Protein AF-A0A9X1XF45-F1 (afdb_monomer_lite)

pLDDT: mean 74.31, std 13.09, range [52.56, 91.5]

Foldseek 3Di:
DVVVVVCLVPPPVCVVVVNGDDPVNVLLVVLLVCVVVVHQLVVNCVVVVPPDSVVSCVSDPDDPVVVVVSVD

Secondary structure (DSSP, 8-state):
-HHHHHHHHH-HHHHHTT-S--HHHHHHHHHHHHHHTT--HHHHHHHHT-S-HHHHHTT----HHHHHHHH-

Sequence (72 aa):
MVKKYTEAYFSRDSFTAGKALTPPKLSHSFANDWIKDGGKLILLRDQLGHNSIETTQQYTNLSLKEREKVMS

Organism: NCBI:txid2878389

InterPro domains:
  IPR002104 Integrase, catalytic domain [PF00589] (17-63)
  IPR011010 DNA breaking-rejoining enzyme, catalytic core [SSF56349] (20-71)
  IPR013762 Integrase-like, catalytic domain superfamily [G3DSA:1.10.443.10] (2-72)

Radius of gyration: 15.52 Å; chains: 1; bounding box: 33×23×43 Å

Structure (mmCIF, N/CA/C/O backbone):
data_AF-A0A9X1XF45-F1
#
_entry.id   AF-A0A9X1XF45-F1
#
loop_
_atom_site.group_PDB
_atom_site.id
_atom_site.type_symbol
_atom_site.label_atom_id
_atom_site.label_alt_id
_atom_site.label_comp_id
_atom_site.label_asym_id
_atom_site.label_entity_id
_atom_site.label_seq_id
_atom_site.pdbx_PDB_ins_code
_atom_site.Cartn_x
_atom_site.Cartn_y
_atom_site.Cartn_z
_atom_site.occupancy
_atom_site.B_iso_or_equiv
_atom_site.auth_seq_id
_atom_site.auth_comp_id
_atom_site.auth_asym_id
_atom_site.auth_atom_id
_atom_site.pdbx_PDB_model_num
ATOM 1 N N . MET A 1 1 ? 5.334 11.021 -24.430 1.00 55.06 1 MET A N 1
ATOM 2 C CA . MET A 1 1 ? 5.282 10.562 -23.023 1.00 55.06 1 ME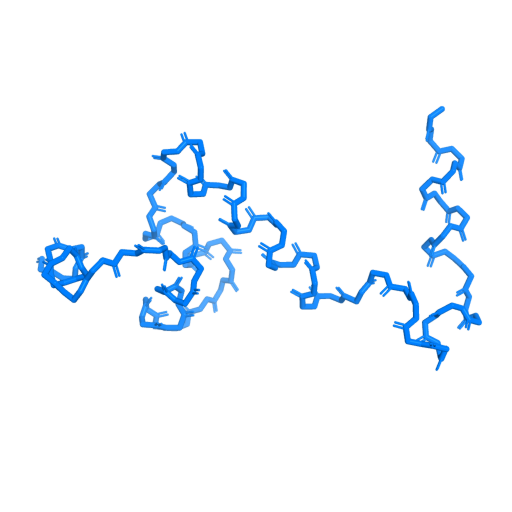T A CA 1
ATOM 3 C C . MET A 1 1 ? 5.490 9.055 -22.879 1.00 55.06 1 MET A C 1
ATOM 5 O O . MET A 1 1 ? 6.237 8.677 -21.997 1.00 55.06 1 MET A O 1
ATOM 9 N N . VAL A 1 2 ? 4.944 8.210 -23.767 1.00 55.31 2 VAL A N 1
ATOM 10 C CA . VAL A 1 2 ? 5.084 6.737 -23.686 1.00 55.31 2 VAL A CA 1
ATOM 11 C C . VAL A 1 2 ? 6.540 6.248 -23.836 1.00 55.31 2 VAL A C 1
ATOM 13 O O . VAL A 1 2 ? 7.018 5.539 -22.962 1.00 55.31 2 VAL A O 1
ATOM 16 N N . LYS A 1 3 ? 7.297 6.719 -24.844 1.00 52.56 3 LYS A N 1
ATOM 17 C CA . LYS A 1 3 ? 8.676 6.244 -25.122 1.00 52.56 3 LYS A CA 1
ATOM 18 C C . LYS A 1 3 ? 9.663 6.337 -23.944 1.00 52.56 3 LYS A C 1
ATOM 20 O O . LYS A 1 3 ? 10.437 5.412 -23.733 1.00 52.56 3 LYS A O 1
ATOM 25 N N . LYS A 1 4 ? 9.605 7.414 -23.149 1.00 52.94 4 LYS A N 1
ATOM 26 C CA . LYS A 1 4 ? 10.557 7.661 -22.048 1.00 52.94 4 LYS A CA 1
ATOM 27 C C . LYS A 1 4 ? 10.449 6.619 -20.926 1.00 52.94 4 LYS A C 1
ATOM 29 O O . LYS A 1 4 ? 11.457 6.258 -20.330 1.00 52.94 4 LYS A O 1
ATOM 34 N N . TYR A 1 5 ? 9.240 6.132 -20.645 1.00 55.41 5 TYR A N 1
ATOM 35 C CA . TYR A 1 5 ? 9.024 5.093 -19.632 1.00 55.41 5 TYR A CA 1
ATOM 36 C C . TYR A 1 5 ? 9.317 3.694 -20.181 1.00 55.41 5 TYR A C 1
ATOM 38 O O . TYR A 1 5 ? 9.772 2.829 -19.440 1.00 55.41 5 TYR A O 1
ATOM 46 N N . THR A 1 6 ? 9.122 3.492 -21.486 1.00 58.28 6 THR A N 1
ATOM 47 C CA . THR A 1 6 ? 9.434 2.239 -22.180 1.00 58.28 6 THR A CA 1
ATOM 48 C C . THR A 1 6 ? 10.943 1.968 -22.188 1.00 58.28 6 THR A C 1
ATOM 50 O O . THR A 1 6 ? 11.375 0.880 -21.825 1.00 58.28 6 THR A O 1
ATOM 53 N N . GLU A 1 7 ? 11.768 2.966 -22.506 1.00 58.59 7 GLU A N 1
ATOM 54 C CA . GLU A 1 7 ? 13.232 2.809 -22.563 1.00 58.59 7 GLU A CA 1
ATOM 55 C C . GLU A 1 7 ? 13.858 2.490 -21.195 1.00 58.59 7 GLU A C 1
ATOM 57 O O . GLU A 1 7 ? 14.726 1.625 -21.106 1.00 58.59 7 GLU A O 1
ATOM 62 N N . ALA A 1 8 ? 13.371 3.114 -20.116 1.00 57.16 8 ALA A N 1
ATOM 63 C CA . ALA A 1 8 ? 13.836 2.846 -18.751 1.00 57.16 8 ALA A CA 1
ATOM 64 C C . ALA A 1 8 ? 13.412 1.464 -18.214 1.00 57.16 8 ALA A C 1
ATOM 66 O O . ALA A 1 8 ? 14.040 0.941 -17.296 1.00 57.16 8 ALA A O 1
ATOM 67 N N . TYR A 1 9 ? 12.345 0.882 -18.769 1.00 57.22 9 TYR A N 1
ATOM 68 C CA . TYR A 1 9 ? 11.868 -0.455 -18.413 1.00 57.22 9 TYR A CA 1
ATOM 69 C C . TYR A 1 9 ? 12.635 -1.555 -19.167 1.00 57.22 9 TYR A C 1
ATOM 71 O O . TYR A 1 9 ? 12.890 -2.622 -18.614 1.00 57.22 9 TYR A O 1
ATOM 79 N N . PHE A 1 10 ? 13.044 -1.290 -20.415 1.00 57.78 10 PHE A N 1
ATOM 80 C CA . PHE A 1 10 ? 13.764 -2.249 -21.264 1.00 57.78 10 PHE A CA 1
ATOM 81 C C . PHE A 1 10 ? 15.297 -2.138 -21.213 1.00 57.78 10 PHE A C 1
ATOM 83 O O . PHE A 1 10 ? 15.979 -2.994 -21.784 1.00 57.78 10 PHE A O 1
ATOM 90 N N . SER A 1 11 ? 15.878 -1.147 -20.525 1.00 59.75 11 SER A N 1
ATOM 91 C CA . SER A 1 11 ? 17.327 -1.094 -20.315 1.00 59.75 11 SER A CA 1
ATOM 92 C C . SER A 1 11 ? 17.753 -2.167 -19.307 1.00 59.75 11 SER A C 1
ATOM 94 O O . SER A 1 11 ? 17.851 -1.957 -18.098 1.00 59.75 11 SER A O 1
ATOM 96 N N . ARG A 1 12 ? 18.048 -3.359 -19.832 1.00 54.25 12 ARG A N 1
ATOM 97 C CA . ARG A 1 12 ? 18.562 -4.517 -19.081 1.00 54.25 12 ARG A CA 1
ATOM 98 C C . ARG A 1 12 ? 19.751 -4.157 -18.173 1.00 54.25 12 ARG A C 1
ATOM 100 O O . ARG A 1 12 ? 19.907 -4.744 -17.108 1.00 54.25 12 ARG A O 1
ATOM 107 N N . ASP A 1 13 ? 20.501 -3.130 -18.568 1.00 57.03 13 ASP A N 1
ATOM 108 C CA . ASP A 1 13 ? 21.661 -2.569 -17.872 1.0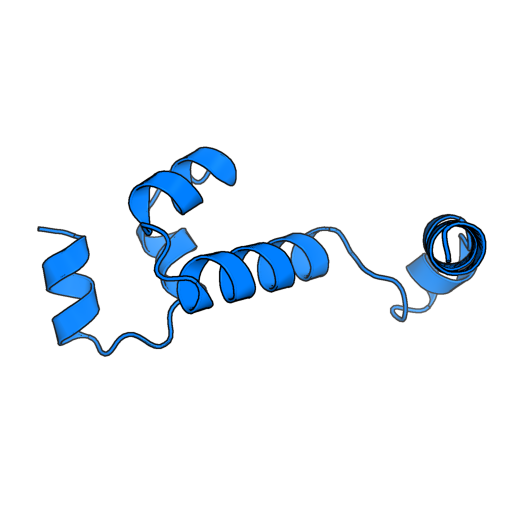0 57.03 13 ASP A CA 1
ATOM 109 C C . ASP A 1 13 ? 21.322 -1.674 -16.661 1.00 57.03 13 ASP A C 1
ATOM 111 O O . ASP A 1 13 ? 22.090 -1.563 -15.709 1.00 57.03 13 ASP A O 1
ATOM 115 N N . SER A 1 14 ? 20.154 -1.023 -16.640 1.00 55.00 14 SER A N 1
ATOM 116 C CA . SER A 1 14 ? 19.736 -0.206 -15.487 1.00 55.00 14 SER A CA 1
ATOM 117 C C . SER A 1 14 ? 19.203 -1.063 -14.339 1.00 55.00 14 SER A C 1
ATOM 119 O O . SER A 1 14 ? 19.295 -0.656 -13.177 1.00 55.00 14 SER A O 1
ATOM 121 N N . PHE A 1 15 ? 18.664 -2.246 -14.655 1.00 54.84 15 PHE A N 1
ATOM 122 C CA . PHE A 1 15 ? 18.219 -3.230 -13.666 1.00 54.84 15 PHE A CA 1
ATOM 123 C C . PHE A 1 15 ? 19.403 -3.849 -12.921 1.00 54.84 15 PHE A C 1
ATOM 125 O O . PHE A 1 15 ? 19.394 -3.896 -11.693 1.00 54.84 15 PHE A O 1
ATOM 132 N N . THR A 1 16 ? 20.460 -4.226 -13.643 1.00 55.97 16 THR A N 1
ATOM 133 C CA . THR A 1 16 ? 21.710 -4.750 -13.069 1.00 55.97 16 THR A CA 1
ATOM 134 C C . THR A 1 16 ? 22.507 -3.684 -12.310 1.00 55.97 16 THR A C 1
ATOM 136 O O . THR A 1 16 ? 23.119 -3.999 -11.294 1.00 55.97 16 THR A O 1
ATOM 139 N N . ALA A 1 17 ? 22.444 -2.413 -12.723 1.00 63.34 17 ALA A N 1
ATOM 140 C CA . ALA A 1 17 ? 23.109 -1.291 -12.048 1.00 63.34 17 ALA A CA 1
ATOM 141 C C . ALA A 1 17 ? 22.344 -0.708 -10.833 1.00 63.34 17 ALA A C 1
ATOM 143 O O . ALA A 1 17 ? 22.736 0.333 -10.303 1.00 63.34 17 ALA A O 1
ATOM 144 N N . GLY A 1 18 ? 21.220 -1.308 -10.410 1.00 56.97 18 GLY A N 1
ATOM 145 C CA . GLY A 1 18 ? 20.438 -0.875 -9.236 1.00 56.97 18 GLY A CA 1
ATOM 146 C C . GLY A 1 18 ? 19.674 0.453 -9.390 1.00 56.97 18 GLY A C 1
ATOM 147 O O . GLY A 1 18 ? 19.007 0.904 -8.452 1.00 56.97 18 GLY A O 1
ATOM 148 N N . LYS A 1 19 ? 19.734 1.076 -10.574 1.00 62.44 19 LYS A N 1
ATOM 149 C CA . LYS A 1 19 ? 19.061 2.345 -10.902 1.00 62.44 19 LYS A CA 1
ATOM 150 C C . LYS A 1 19 ? 17.666 2.161 -11.509 1.00 62.44 19 LYS A C 1
ATOM 152 O O . LYS A 1 19 ? 16.939 3.142 -11.631 1.00 62.44 19 LYS A O 1
ATOM 157 N N . ALA A 1 20 ? 17.266 0.939 -11.858 1.00 64.12 20 ALA A N 1
ATOM 158 C CA . ALA A 1 20 ? 15.924 0.667 -12.367 1.00 64.12 20 ALA A CA 1
ATOM 159 C C . ALA A 1 20 ? 14.843 0.723 -11.276 1.00 64.12 20 ALA A C 1
ATOM 161 O O . ALA A 1 20 ? 15.085 0.482 -10.085 1.00 64.12 20 ALA A O 1
ATOM 162 N N .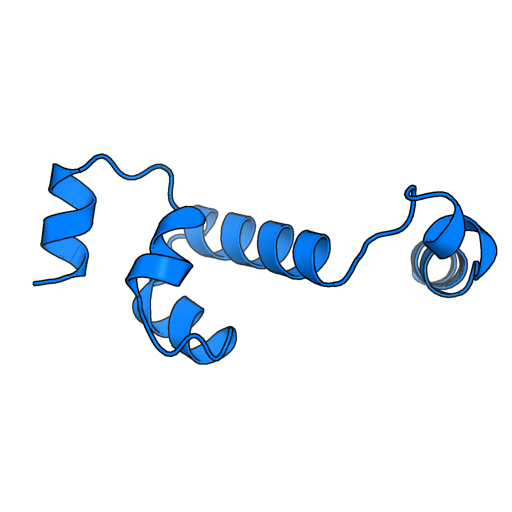 LEU A 1 21 ? 13.615 0.989 -11.726 1.00 67.38 21 LEU A N 1
ATOM 163 C CA . LEU A 1 21 ? 12.397 0.683 -10.985 1.00 67.38 21 LEU A CA 1
ATOM 164 C C . LEU A 1 21 ? 12.299 -0.836 -10.823 1.00 67.38 21 LEU A C 1
ATOM 166 O O . LEU A 1 21 ? 12.037 -1.562 -11.777 1.00 67.38 21 LEU A O 1
ATOM 170 N N . THR A 1 22 ? 12.557 -1.313 -9.609 1.00 74.44 22 THR A N 1
ATOM 171 C CA . THR A 1 22 ? 12.400 -2.722 -9.250 1.00 74.44 22 THR A CA 1
ATOM 172 C C . THR A 1 22 ? 10.957 -2.995 -8.817 1.00 74.44 22 THR A C 1
ATOM 174 O O . THR A 1 22 ? 10.278 -2.068 -8.361 1.00 74.44 22 THR A O 1
ATOM 177 N N . PRO A 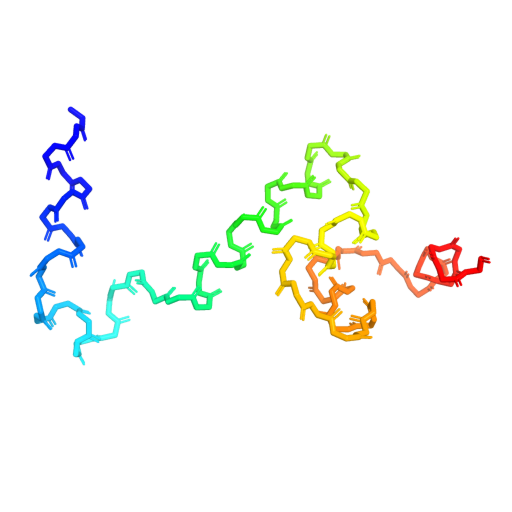1 23 ? 10.474 -4.250 -8.900 1.00 79.56 23 PRO A N 1
ATOM 178 C CA . PRO A 1 23 ? 9.109 -4.585 -8.493 1.00 79.56 23 PRO A CA 1
ATOM 179 C C . PRO A 1 23 ? 8.730 -4.089 -7.081 1.00 79.56 23 PRO A C 1
ATOM 181 O O . PRO A 1 23 ? 7.684 -3.457 -6.958 1.00 79.56 23 PRO A O 1
ATOM 184 N N . PRO A 1 24 ? 9.585 -4.208 -6.039 1.00 80.12 24 PRO A N 1
ATOM 185 C CA . PRO A 1 24 ? 9.260 -3.671 -4.713 1.00 80.12 24 PRO A CA 1
ATOM 186 C C . PRO A 1 24 ? 9.125 -2.143 -4.676 1.00 80.12 24 PRO A C 1
ATOM 188 O O . PRO A 1 24 ? 8.287 -1.614 -3.951 1.00 80.12 24 PRO A O 1
ATOM 191 N N . LYS A 1 25 ? 9.924 -1.414 -5.472 1.00 79.94 25 LYS A N 1
ATOM 192 C CA . LYS A 1 25 ? 9.824 0.052 -5.568 1.00 79.94 25 LYS A CA 1
ATOM 193 C C . LYS A 1 25 ? 8.496 0.470 -6.201 1.00 79.94 25 LYS A C 1
ATOM 195 O O . LYS A 1 25 ? 7.891 1.426 -5.734 1.00 79.94 25 LYS A O 1
ATOM 200 N N . LEU A 1 26 ? 8.031 -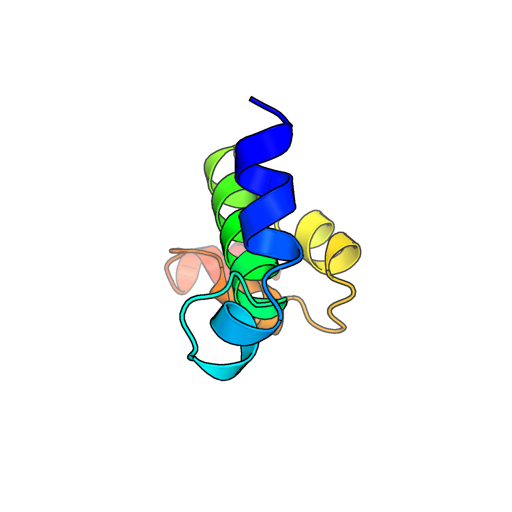0.265 -7.213 1.00 81.75 26 LEU A N 1
ATOM 201 C CA . LEU A 1 26 ? 6.718 -0.043 -7.827 1.00 81.75 26 LEU A CA 1
ATOM 202 C C . LEU A 1 26 ? 5.583 -0.283 -6.825 1.00 81.75 26 LEU A C 1
ATOM 204 O O . LEU A 1 26 ? 4.706 0.568 -6.696 1.00 81.75 26 LEU A O 1
ATOM 208 N N . SER A 1 27 ? 5.634 -1.387 -6.073 1.00 84.50 27 SER A N 1
ATOM 209 C CA . SER A 1 27 ? 4.657 -1.681 -5.018 1.00 84.50 27 SER A CA 1
ATOM 210 C C . SER A 1 27 ? 4.641 -0.607 -3.926 1.00 84.50 27 SER A C 1
ATOM 212 O O . SER A 1 27 ? 3.565 -0.178 -3.522 1.00 84.50 27 SER A O 1
ATOM 214 N N . HIS A 1 28 ? 5.809 -0.106 -3.504 1.00 81.19 28 HIS A N 1
ATOM 215 C CA . HIS A 1 28 ? 5.909 1.009 -2.553 1.00 81.19 28 HIS A CA 1
ATOM 216 C C . HIS A 1 28 ? 5.308 2.308 -3.090 1.00 81.19 28 HIS A C 1
ATOM 218 O O . HIS A 1 28 ? 4.574 2.978 -2.367 1.00 81.19 28 HIS A O 1
ATOM 224 N N . SER A 1 29 ? 5.611 2.681 -4.336 1.00 83.19 29 SER A N 1
ATOM 225 C CA . SER A 1 29 ? 5.044 3.884 -4.951 1.00 83.19 29 SER A CA 1
ATOM 226 C C . SER A 1 29 ? 3.521 3.793 -5.051 1.00 83.19 29 SER A C 1
ATOM 228 O O . SER A 1 29 ? 2.836 4.703 -4.598 1.00 83.19 29 SER A O 1
ATOM 230 N N . PHE A 1 30 ? 2.995 2.667 -5.541 1.00 88.69 30 PHE A N 1
ATOM 231 C CA . PHE A 1 30 ? 1.553 2.436 -5.639 1.00 88.69 30 PHE A CA 1
ATOM 232 C C . PHE A 1 30 ? 0.853 2.492 -4.274 1.00 88.69 30 PHE A C 1
ATOM 234 O O . PHE A 1 30 ? -0.148 3.186 -4.118 1.00 88.69 30 PHE A O 1
ATOM 241 N N . ALA A 1 31 ? 1.395 1.795 -3.273 1.00 88.50 31 ALA A N 1
ATOM 242 C CA . ALA A 1 31 ? 0.835 1.773 -1.927 1.00 88.50 31 ALA A CA 1
ATOM 243 C C . ALA A 1 31 ? 0.837 3.162 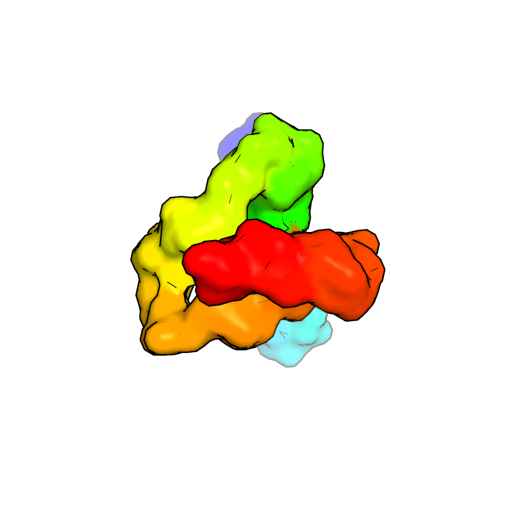-1.269 1.00 88.50 31 ALA A C 1
ATOM 245 O O . ALA A 1 31 ? -0.142 3.541 -0.628 1.00 88.50 31 ALA A O 1
ATOM 246 N N . ASN A 1 32 ? 1.905 3.940 -1.460 1.00 85.31 32 ASN A N 1
ATOM 247 C CA . ASN A 1 32 ? 1.987 5.304 -0.942 1.00 85.31 32 ASN A CA 1
ATOM 248 C C . ASN A 1 32 ? 0.929 6.220 -1.565 1.00 85.31 32 ASN A C 1
ATOM 250 O O . ASN A 1 32 ? 0.293 6.982 -0.837 1.00 85.31 32 ASN A O 1
ATOM 254 N N . ASP A 1 33 ? 0.744 6.160 -2.883 1.00 87.56 33 ASP A N 1
ATOM 255 C CA . ASP A 1 33 ? -0.246 6.990 -3.576 1.00 87.56 33 ASP A CA 1
ATOM 256 C C . ASP A 1 33 ? -1.673 6.583 -3.176 1.00 87.56 33 ASP A C 1
ATOM 258 O O . ASP A 1 33 ? -2.471 7.437 -2.801 1.00 87.56 33 ASP A O 1
ATOM 262 N N . TRP A 1 34 ? -1.954 5.278 -3.088 1.00 89.06 34 TRP A N 1
ATOM 263 C CA . TRP A 1 34 ? -3.239 4.758 -2.605 1.00 89.06 34 TRP A CA 1
ATOM 264 C C . TRP A 1 34 ? -3.626 5.302 -1.225 1.00 89.06 34 TRP A C 1
ATOM 266 O O . TRP A 1 34 ? -4.766 5.709 -1.006 1.00 89.06 34 TRP A O 1
ATOM 276 N N . ILE A 1 35 ? -2.683 5.306 -0.278 1.00 86.12 35 ILE A N 1
ATOM 277 C CA . ILE A 1 35 ? -2.938 5.793 1.083 1.00 86.12 35 ILE A CA 1
ATOM 278 C C . ILE A 1 35 ? -3.092 7.317 1.110 1.00 86.12 35 ILE A C 1
ATOM 280 O O . ILE A 1 35 ? -3.964 7.820 1.820 1.00 86.12 35 ILE A O 1
ATOM 284 N N . LYS A 1 36 ? -2.295 8.058 0.328 1.00 82.62 36 LYS A N 1
ATOM 285 C CA . LYS A 1 36 ? -2.430 9.522 0.204 1.00 82.62 36 LYS A CA 1
ATOM 286 C C . LYS A 1 36 ? -3.793 9.934 -0.340 1.00 82.62 36 LYS A C 1
ATOM 288 O O . LYS A 1 36 ? -4.350 10.920 0.134 1.00 82.62 36 LYS A O 1
ATOM 293 N N . ASP A 1 37 ? -4.341 9.147 -1.256 1.00 87.81 37 ASP A N 1
ATOM 294 C CA . ASP A 1 37 ? -5.654 9.386 -1.855 1.00 87.81 37 ASP A CA 1
ATOM 295 C C . ASP A 1 37 ? -6.819 8.931 -0.947 1.00 87.81 37 ASP A C 1
ATOM 297 O O . ASP A 1 37 ? -7.983 8.971 -1.345 1.00 87.81 37 ASP A O 1
ATOM 301 N N . GLY A 1 38 ? -6.536 8.508 0.293 1.00 83.38 38 GLY A N 1
ATOM 302 C CA . GLY A 1 38 ? -7.546 8.077 1.265 1.00 83.38 38 GLY A CA 1
ATOM 303 C C . GLY A 1 38 ? -8.074 6.660 1.027 1.00 83.38 38 GLY A C 1
ATOM 304 O O . GLY A 1 38 ? -9.124 6.283 1.556 1.00 83.38 38 GLY A O 1
ATOM 305 N N . GLY A 1 39 ? -7.364 5.859 0.233 1.00 85.00 39 GLY A N 1
ATOM 306 C CA . GLY A 1 39 ? -7.702 4.471 -0.032 1.00 85.00 39 GLY A CA 1
ATOM 307 C C . GLY A 1 39 ? -7.675 3.606 1.233 1.00 85.00 39 GLY A C 1
ATOM 308 O O . GLY A 1 39 ? -6.885 3.801 2.157 1.00 85.00 39 GLY A O 1
ATOM 309 N N . LYS A 1 40 ? -8.549 2.595 1.284 1.00 88.31 40 LYS A N 1
ATOM 310 C CA . LYS A 1 40 ? -8.661 1.700 2.447 1.00 88.31 40 LYS A CA 1
ATOM 311 C C . LYS A 1 40 ? -7.505 0.700 2.484 1.00 88.31 40 LYS A C 1
ATOM 313 O O . LYS A 1 40 ? -7.226 0.043 1.482 1.00 88.31 40 LYS A O 1
ATOM 318 N N . LEU A 1 41 ? -6.891 0.522 3.656 1.00 86.44 41 LEU A N 1
ATOM 319 C CA . LEU A 1 41 ? -5.734 -0.364 3.839 1.00 86.44 41 LEU A CA 1
ATOM 320 C C . LEU A 1 41 ? -6.054 -1.847 3.580 1.00 86.44 41 LEU A C 1
ATOM 322 O O . LEU A 1 41 ? -5.235 -2.566 3.020 1.00 86.44 41 LEU A O 1
ATOM 326 N N . ILE A 1 42 ? -7.261 -2.292 3.943 1.00 88.75 42 ILE A N 1
ATOM 327 C CA . ILE A 1 42 ? -7.721 -3.673 3.712 1.00 88.75 42 ILE A CA 1
ATOM 328 C C . ILE A 1 42 ? -7.781 -3.983 2.211 1.00 88.75 42 ILE A C 1
ATOM 330 O O . ILE A 1 42 ? -7.315 -5.030 1.778 1.00 88.75 42 ILE A O 1
ATOM 334 N N . LEU A 1 43 ? -8.284 -3.042 1.408 1.00 90.38 43 LEU A N 1
ATOM 335 C CA . LEU A 1 43 ? -8.347 -3.206 -0.045 1.00 90.38 43 LEU A CA 1
ATOM 336 C C . LEU A 1 43 ? -6.946 -3.214 -0.664 1.00 90.38 43 LEU A C 1
ATOM 338 O O . LEU A 1 43 ? -6.678 -3.994 -1.572 1.00 90.38 43 LEU A O 1
ATOM 342 N N . LEU A 1 44 ? -6.035 -2.389 -0.136 1.00 90.50 44 LEU A N 1
ATOM 343 C CA . LEU A 1 44 ? -4.639 -2.390 -0.564 1.00 90.50 44 LEU A CA 1
ATOM 344 C C . LEU A 1 44 ? -3.952 -3.729 -0.270 1.00 90.50 44 LEU A C 1
ATOM 346 O O . LEU A 1 44 ? -3.223 -4.233 -1.118 1.00 90.50 44 LEU A O 1
ATOM 350 N N . ARG A 1 45 ? -4.199 -4.326 0.903 1.00 91.50 45 ARG A N 1
ATOM 351 C CA . ARG A 1 45 ? -3.679 -5.655 1.263 1.00 91.50 45 ARG A CA 1
ATOM 352 C C . ARG A 1 45 ? -4.097 -6.695 0.227 1.00 91.50 45 ARG A C 1
ATOM 354 O O . ARG A 1 45 ? -3.246 -7.436 -0.259 1.00 91.50 45 ARG A O 1
ATOM 361 N N . ASP A 1 46 ? -5.385 -6.721 -0.109 1.00 90.81 46 ASP A N 1
ATOM 362 C CA . ASP A 1 46 ? -5.943 -7.686 -1.060 1.00 90.81 46 ASP A CA 1
ATOM 363 C C . ASP A 1 46 ? -5.364 -7.472 -2.463 1.00 90.81 46 ASP A C 1
ATOM 365 O O . ASP A 1 46 ? -4.958 -8.430 -3.118 1.00 90.81 46 ASP A O 1
ATOM 369 N N . GLN A 1 47 ? -5.221 -6.212 -2.883 1.00 90.06 47 GLN A N 1
ATOM 370 C CA . GLN A 1 47 ? -4.618 -5.845 -4.165 1.00 90.06 47 GLN A CA 1
ATOM 371 C C . GLN A 1 47 ? -3.140 -6.252 -4.269 1.00 90.06 47 GLN A C 1
ATOM 373 O O . GLN A 1 47 ? -2.667 -6.596 -5.352 1.00 90.06 47 GLN A O 1
ATOM 378 N N . LEU A 1 48 ? -2.406 -6.204 -3.156 1.00 89.06 48 LEU A N 1
ATOM 379 C CA . LEU A 1 48 ? -1.002 -6.616 -3.073 1.00 89.06 48 LEU A CA 1
ATOM 380 C C . LEU A 1 48 ? -0.831 -8.122 -2.810 1.00 89.06 48 LEU A C 1
ATOM 382 O O . LEU A 1 48 ? 0.293 -8.619 -2.855 1.00 89.06 48 LEU A O 1
ATOM 386 N N . GLY A 1 49 ? -1.918 -8.852 -2.537 1.00 88.88 49 GLY A N 1
ATOM 387 C CA . GLY A 1 49 ? -1.878 -10.279 -2.215 1.00 88.88 49 GLY A CA 1
ATOM 388 C C . GLY A 1 49 ? -1.188 -10.590 -0.883 1.00 88.88 49 GLY A C 1
ATOM 389 O O . GLY A 1 49 ? -0.619 -11.668 -0.714 1.00 88.88 49 GLY A O 1
ATOM 390 N N . HIS A 1 50 ? -1.187 -9.649 0.063 1.00 91.44 50 HIS A N 1
ATOM 391 C CA . HIS A 1 50 ? -0.575 -9.867 1.370 1.00 91.44 50 HIS A CA 1
ATOM 392 C C . HIS A 1 50 ? -1.477 -10.723 2.264 1.00 91.44 50 HIS A C 1
ATOM 394 O O . HIS A 1 50 ? -2.638 -10.398 2.498 1.00 91.44 50 HIS A O 1
ATOM 400 N N . ASN A 1 51 ? -0.911 -11.778 2.851 1.00 88.50 51 ASN A N 1
ATOM 401 C CA . ASN A 1 51 ? -1.640 -12.653 3.778 1.00 88.50 51 ASN A CA 1
ATOM 402 C C . ASN A 1 51 ? -1.955 -11.979 5.121 1.00 88.50 51 ASN A C 1
ATOM 404 O O . ASN A 1 51 ? -2.852 -12.417 5.836 1.00 88.50 51 ASN A O 1
ATOM 408 N N . SER A 1 52 ? -1.221 -10.918 5.465 1.00 87.06 52 SER A N 1
ATOM 409 C CA . SER A 1 52 ? -1.469 -10.115 6.654 1.00 87.06 52 SER A CA 1
ATOM 410 C C . SER A 1 52 ? -1.563 -8.630 6.315 1.00 87.06 52 SER A C 1
ATOM 412 O O . SER A 1 52 ? -0.838 -8.079 5.480 1.00 87.06 52 SER A O 1
ATOM 414 N N . ILE A 1 53 ? -2.464 -7.961 7.022 1.00 85.44 53 ILE A N 1
ATOM 415 C CA . ILE A 1 53 ? -2.580 -6.513 7.004 1.00 85.44 53 ILE A CA 1
ATOM 416 C C . ILE A 1 53 ? -1.403 -5.834 7.726 1.00 85.44 53 ILE A C 1
ATOM 418 O O . ILE A 1 53 ? -1.038 -4.735 7.319 1.00 85.44 53 ILE A O 1
ATOM 422 N N . GLU A 1 54 ? -0.718 -6.491 8.673 1.00 84.62 54 GLU A N 1
ATOM 423 C CA . GLU A 1 54 ? 0.497 -5.957 9.319 1.00 84.62 54 GLU A CA 1
ATOM 424 C C . GLU A 1 54 ? 1.611 -5.684 8.299 1.00 84.62 54 GLU A C 1
ATOM 426 O O . GLU A 1 54 ? 2.276 -4.651 8.358 1.00 84.62 54 GLU A O 1
ATOM 431 N N . THR A 1 55 ? 1.774 -6.560 7.302 1.00 84.00 55 THR A N 1
ATOM 432 C CA . THR A 1 55 ? 2.727 -6.352 6.197 1.00 84.00 55 THR A CA 1
ATOM 433 C C . THR A 1 55 ? 2.364 -5.118 5.369 1.00 84.00 55 THR A C 1
ATOM 435 O O . THR A 1 55 ? 3.233 -4.415 4.864 1.00 84.00 55 THR A O 1
ATOM 438 N N . THR A 1 56 ? 1.071 -4.811 5.266 1.00 86.50 56 THR A N 1
ATOM 439 C CA . THR A 1 56 ? 0.557 -3.664 4.505 1.00 86.50 56 THR A CA 1
ATOM 440 C C . THR A 1 56 ? 0.583 -2.368 5.328 1.00 86.50 56 THR A C 1
ATOM 442 O O . THR A 1 56 ? 0.705 -1.279 4.774 1.00 86.50 56 THR A O 1
ATOM 445 N N . GLN A 1 57 ? 0.552 -2.446 6.660 1.00 83.44 57 GLN A N 1
ATOM 446 C CA . GLN A 1 57 ? 0.662 -1.272 7.535 1.00 83.44 57 GLN A CA 1
ATOM 447 C C . GLN A 1 57 ? 1.991 -0.523 7.378 1.00 83.44 57 GLN A C 1
ATOM 449 O O . GLN A 1 57 ? 2.042 0.671 7.671 1.00 83.44 57 GLN A O 1
ATOM 454 N N . GLN A 1 58 ? 3.041 -1.183 6.875 1.00 81.19 58 GLN A N 1
ATOM 455 C CA . GLN A 1 58 ? 4.346 -0.567 6.604 1.00 81.19 58 GLN A CA 1
ATOM 456 C C . GLN A 1 58 ? 4.285 0.582 5.583 1.00 81.19 58 GLN A C 1
ATOM 458 O O . GLN A 1 58 ? 5.175 1.427 5.567 1.00 81.19 58 GLN A O 1
ATOM 463 N N . TYR A 1 59 ? 3.234 0.644 4.759 1.00 78.50 59 TYR A N 1
ATOM 464 C CA . TYR A 1 59 ? 3.013 1.727 3.792 1.00 78.50 59 TYR A CA 1
ATOM 465 C C . TYR A 1 59 ? 2.253 2.920 4.377 1.00 78.50 59 TYR A C 1
ATOM 467 O O . TYR A 1 59 ? 1.936 3.873 3.669 1.00 78.50 59 TYR A O 1
ATOM 475 N N . THR A 1 60 ? 1.920 2.870 5.664 1.00 77.56 60 THR A N 1
ATOM 476 C CA . THR A 1 60 ? 1.171 3.924 6.335 1.00 77.56 60 THR A CA 1
ATOM 477 C C . THR A 1 60 ? 2.073 4.685 7.298 1.00 77.56 60 THR A C 1
ATOM 479 O O . THR A 1 60 ? 2.849 4.086 8.038 1.00 77.56 60 THR A O 1
ATOM 482 N N . ASN A 1 61 ? 1.927 6.009 7.352 1.00 72.56 61 ASN A N 1
ATOM 483 C CA . ASN A 1 61 ? 2.553 6.838 8.388 1.00 72.56 61 ASN A CA 1
ATOM 484 C C . ASN A 1 61 ? 1.677 6.917 9.655 1.00 72.56 61 ASN A C 1
ATOM 486 O O . ASN A 1 61 ? 1.654 7.943 10.330 1.00 72.56 61 ASN A O 1
ATOM 490 N N . LEU A 1 62 ? 0.906 5.864 9.949 1.00 68.94 62 LEU A N 1
ATOM 491 C CA . LEU A 1 62 ? -0.039 5.848 11.062 1.00 68.94 62 LEU A CA 1
ATOM 492 C C . LEU A 1 62 ? 0.690 5.635 12.392 1.00 68.94 62 LEU A C 1
ATOM 494 O O . LEU A 1 62 ? 1.548 4.755 12.545 1.00 68.94 62 LEU A O 1
ATOM 498 N N . SER A 1 63 ? 0.294 6.406 13.398 1.00 67.94 63 SER A N 1
ATOM 499 C CA . SER A 1 63 ? 0.689 6.167 14.783 1.00 67.94 63 SER A CA 1
ATOM 500 C C . SER A 1 63 ? 0.217 4.784 15.258 1.00 67.94 63 SER A C 1
ATOM 502 O O . SER A 1 63 ? -0.670 4.164 14.669 1.00 67.94 63 SER A O 1
ATOM 504 N N . LEU A 1 64 ? 0.813 4.264 16.338 1.00 69.19 64 LEU A N 1
ATOM 505 C CA . LEU A 1 64 ? 0.419 2.969 16.927 1.00 69.19 64 LEU A CA 1
ATOM 506 C C . LEU A 1 64 ? -1.091 2.895 17.213 1.00 69.19 64 LEU A C 1
ATOM 508 O O . LEU A 1 64 ? -1.743 1.920 16.858 1.00 69.19 64 LEU A O 1
ATOM 512 N N . LYS A 1 65 ? -1.655 3.975 17.759 1.00 67.94 65 LYS A N 1
ATOM 513 C CA . LYS A 1 65 ? -3.076 4.077 18.108 1.00 67.94 65 LYS A CA 1
ATOM 514 C C . LYS A 1 65 ? -3.998 4.038 16.886 1.00 67.94 65 LYS A C 1
ATOM 516 O O . LYS A 1 65 ? -5.099 3.500 16.940 1.00 67.94 65 LYS A O 1
ATOM 521 N N . GLU A 1 66 ? -3.564 4.622 15.773 1.00 66.69 66 GLU A N 1
ATOM 522 C CA . GLU A 1 66 ? -4.323 4.583 14.521 1.00 66.69 66 GLU A CA 1
ATOM 523 C C . GLU A 1 66 ? -4.251 3.205 13.862 1.00 66.69 66 GLU A C 1
ATOM 525 O O . GLU A 1 66 ? -5.242 2.753 13.291 1.00 66.69 66 GLU A O 1
ATOM 530 N N . ARG A 1 67 ? -3.112 2.510 13.990 1.00 67.94 67 ARG A N 1
ATOM 531 C CA . ARG A 1 67 ? -2.960 1.130 13.514 1.00 67.94 67 ARG A CA 1
ATOM 532 C C . ARG A 1 67 ? -3.932 0.183 14.210 1.00 67.94 67 ARG A C 1
ATOM 534 O O . ARG A 1 67 ? -4.597 -0.579 13.520 1.00 67.94 67 ARG A O 1
ATOM 541 N N . GLU A 1 68 ? -4.082 0.274 15.529 1.00 69.62 68 GLU A N 1
ATOM 542 C CA . GLU A 1 68 ? -5.030 -0.556 16.294 1.00 69.62 68 GLU A CA 1
ATOM 543 C C . GLU A 1 68 ? -6.476 -0.401 15.804 1.00 69.62 68 GLU A C 1
ATOM 545 O O . GLU A 1 68 ? -7.180 -1.391 15.643 1.00 69.62 68 GLU A O 1
ATOM 550 N N . LYS A 1 69 ? -6.895 0.825 15.470 1.00 67.81 69 LYS A N 1
ATOM 551 C CA . LYS A 1 69 ? -8.255 1.119 14.990 1.00 67.81 69 LYS A CA 1
ATOM 552 C C . LYS A 1 69 ? -8.558 0.548 13.600 1.00 67.81 69 LYS A C 1
ATOM 554 O O . LYS A 1 69 ? -9.715 0.329 13.265 1.00 67.81 69 LYS A O 1
ATOM 559 N N . VAL A 1 70 ? -7.536 0.373 12.764 1.00 67.62 70 VAL A N 1
ATOM 560 C CA . VAL A 1 70 ? -7.684 -0.231 11.426 1.00 67.62 70 VAL A CA 1
ATOM 561 C C . VAL A 1 70 ? -7.695 -1.764 11.508 1.00 67.62 70 VAL A C 1
ATOM 563 O O . VAL A 1 70 ? -8.179 -2.419 10.588 1.00 67.62 70 VAL A O 1
ATOM 566 N N . MET A 1 71 ? -7.155 -2.322 12.595 1.00 64.00 71 MET A N 1
ATOM 567 C CA . MET A 1 71 ? -7.078 -3.763 12.855 1.00 64.00 71 MET A CA 1
ATOM 568 C C . MET A 1 71 ? -8.280 -4.313 13.628 1.00 64.00 71 MET A C 1
ATOM 570 O O . MET A 1 71 ? -8.525 -5.515 13.551 1.00 64.00 71 MET A O 1
ATOM 574 N N . SER A 1 72 ? -8.977 -3.463 14.389 1.00 57.34 72 SER A N 1
ATOM 575 C CA . SER A 1 72 ? -10.197 -3.789 15.141 1.00 57.34 72 SER A CA 1
ATOM 576 C C . SER A 1 72 ? -11.437 -3.798 14.258 1.00 57.34 72 SER A C 1
ATOM 578 O O . SER A 1 72 ? -12.246 -4.737 14.396 1.00 57.34 72 SER A O 1
#